Protein AF-A0A1V5CJ82-F1 (afdb_monomer_lite)

Structure (mmCIF, N/CA/C/O backbone):
data_AF-A0A1V5CJ82-F1
#
_entry.id   AF-A0A1V5CJ82-F1
#
loop_
_atom_site.group_PDB
_atom_site.id
_atom_site.type_symbol
_atom_site.label_atom_id
_atom_site.label_alt_id
_atom_site.label_comp_id
_atom_site.label_asym_id
_atom_site.label_entity_id
_atom_site.label_seq_id
_atom_site.pdbx_PDB_ins_code
_atom_site.Cartn_x
_atom_site.Cartn_y
_atom_site.Cartn_z
_atom_site.occupancy
_atom_site.B_iso_or_equiv
_atom_site.auth_seq_id
_atom_site.auth_comp_id
_atom_site.auth_asym_id
_atom_site.auth_atom_id
_atom_site.pdbx_PDB_model_num
ATOM 1 N N . MET A 1 1 ? -34.414 -21.141 -23.097 1.00 40.66 1 MET A N 1
ATOM 2 C CA . MET A 1 1 ? -33.052 -20.864 -23.596 1.00 40.66 1 MET A CA 1
ATOM 3 C C . MET A 1 1 ? -32.530 -19.755 -22.691 1.00 40.66 1 MET A C 1
ATOM 5 O O . MET A 1 1 ? -33.062 -18.661 -22.781 1.00 40.66 1 MET A O 1
ATOM 9 N N . ALA A 1 2 ? -31.960 -20.119 -21.533 1.00 49.22 2 ALA A N 1
ATOM 10 C CA . ALA A 1 2 ? -30.507 -20.299 -21.322 1.00 49.22 2 ALA A CA 1
ATOM 11 C C . ALA A 1 2 ? -29.803 -18.929 -21.483 1.00 49.22 2 ALA A C 1
ATOM 13 O O . ALA A 1 2 ? -29.942 -18.333 -22.540 1.00 49.22 2 ALA A O 1
ATOM 14 N N . GLU A 1 3 ? -29.159 -18.300 -20.498 1.00 45.81 3 GLU A N 1
ATOM 15 C CA . GLU A 1 3 ? -28.420 -18.795 -19.332 1.00 45.81 3 GLU A CA 1
ATOM 16 C C . GLU A 1 3 ? -28.349 -17.750 -18.203 1.00 45.81 3 GLU A C 1
ATOM 18 O O . GLU A 1 3 ? -28.558 -16.551 -18.386 1.00 45.81 3 GLU A O 1
ATOM 23 N N . THR A 1 4 ? -28.073 -18.281 -17.021 1.00 52.22 4 THR A N 1
ATOM 24 C CA . THR A 1 4 ? -27.942 -17.678 -15.701 1.00 52.22 4 THR A CA 1
ATOM 25 C C . THR A 1 4 ? -26.583 -16.992 -15.479 1.00 52.22 4 THR A C 1
ATOM 27 O O . THR A 1 4 ? -25.584 -17.365 -16.077 1.00 52.22 4 THR A O 1
ATOM 30 N N . GLU A 1 5 ? -26.571 -16.056 -14.519 1.00 50.97 5 GLU A N 1
ATOM 31 C CA . GLU A 1 5 ? -25.464 -15.732 -13.595 1.00 50.97 5 GLU A CA 1
ATOM 32 C C . GLU A 1 5 ? -24.108 -15.219 -14.131 1.00 50.97 5 GLU A C 1
ATOM 34 O O . GLU A 1 5 ? -23.269 -15.962 -14.624 1.00 50.97 5 GLU A O 1
ATOM 39 N N . HIS A 1 6 ? -23.782 -13.975 -13.755 1.00 48.59 6 HIS A N 1
ATOM 40 C CA . HIS A 1 6 ? -22.658 -13.755 -12.835 1.00 48.59 6 HIS A CA 1
ATOM 41 C C . HIS A 1 6 ? -22.943 -12.554 -11.932 1.00 48.59 6 HIS A C 1
ATOM 43 O O . HIS A 1 6 ? -22.625 -11.398 -12.207 1.00 48.59 6 HIS A O 1
ATOM 49 N N . LYS A 1 7 ? -23.583 -12.861 -10.806 1.00 50.91 7 LYS A N 1
ATOM 50 C CA . LYS A 1 7 ? -23.518 -12.043 -9.605 1.00 50.91 7 LYS A CA 1
ATOM 51 C C . LYS A 1 7 ? -22.075 -12.194 -9.119 1.00 50.91 7 LYS A C 1
ATOM 53 O O . LYS A 1 7 ? -21.759 -13.213 -8.512 1.00 50.91 7 LYS A O 1
ATOM 58 N N . SER A 1 8 ? -21.192 -11.243 -9.436 1.00 45.62 8 SER A N 1
ATOM 59 C CA . SER A 1 8 ? -19.866 -11.198 -8.809 1.00 45.62 8 SER A CA 1
ATOM 60 C C . SER A 1 8 ? -20.055 -10.899 -7.329 1.00 45.62 8 SER A C 1
ATOM 62 O O . SER A 1 8 ? -20.139 -9.760 -6.877 1.00 45.62 8 SER A O 1
ATOM 64 N N . SER A 1 9 ? -20.220 -12.002 -6.613 1.00 52.75 9 SER A N 1
ATOM 65 C CA . SER A 1 9 ? -20.039 -12.169 -5.193 1.00 52.75 9 SER A CA 1
ATOM 66 C C . SER A 1 9 ? -18.664 -11.638 -4.814 1.00 52.75 9 SER A C 1
ATOM 68 O O . SER A 1 9 ? -17.644 -12.136 -5.284 1.00 52.75 9 SER A O 1
ATOM 70 N N . GLY A 1 10 ? -18.663 -10.624 -3.961 1.00 43.69 10 GLY A N 1
ATOM 71 C CA . GLY A 1 10 ? -17.463 -10.054 -3.367 1.00 43.69 10 GLY A CA 1
ATOM 72 C C . GLY A 1 10 ? -17.779 -9.045 -2.267 1.00 43.69 10 GLY A C 1
ATOM 73 O O . GLY A 1 10 ? -16.976 -8.155 -2.018 1.00 43.69 10 GLY A O 1
ATOM 74 N N . ASP A 1 11 ? -18.946 -9.150 -1.623 1.00 50.56 11 ASP A N 1
ATOM 75 C CA . ASP A 1 11 ? -19.151 -8.543 -0.308 1.00 50.56 11 ASP A CA 1
ATOM 76 C C . ASP A 1 11 ? -18.509 -9.484 0.721 1.00 50.56 11 ASP A C 1
ATOM 78 O O . ASP A 1 11 ? -19.179 -10.272 1.381 1.00 50.56 11 ASP A O 1
ATOM 82 N N . ASP A 1 12 ? -17.176 -9.465 0.803 1.00 46.59 12 ASP A N 1
ATOM 83 C CA . ASP A 1 12 ? -16.513 -9.857 2.044 1.00 46.59 12 ASP A CA 1
ATOM 84 C C . ASP A 1 12 ? -16.530 -8.608 2.929 1.00 46.59 12 ASP A C 1
ATOM 86 O O . ASP A 1 12 ? -15.680 -7.718 2.848 1.00 46.59 12 ASP A O 1
ATOM 90 N N . GLY A 1 13 ? -17.611 -8.493 3.703 1.00 43.62 13 GLY A N 1
ATOM 91 C CA . GLY A 1 13 ? -17.977 -7.375 4.572 1.00 43.62 13 GLY A CA 1
ATOM 92 C C . GLY A 1 13 ? -16.999 -7.062 5.712 1.00 43.62 13 GLY A C 1
ATOM 93 O O . GLY A 1 13 ? -17.385 -6.443 6.701 1.00 43.62 13 GLY A O 1
ATOM 94 N N . ARG A 1 14 ? -15.717 -7.410 5.586 1.00 47.44 14 ARG A N 1
ATOM 95 C CA . ARG A 1 14 ? -14.629 -6.658 6.212 1.00 47.44 14 ARG A CA 1
ATOM 96 C C . ARG A 1 14 ? -14.035 -5.738 5.160 1.00 47.44 14 ARG A C 1
ATOM 98 O O . ARG A 1 14 ? -12.915 -5.936 4.700 1.00 47.44 14 ARG A O 1
ATOM 105 N N . LYS A 1 15 ? -14.779 -4.680 4.815 1.00 53.69 15 LYS A N 1
ATOM 106 C CA . LYS A 1 15 ? -14.185 -3.503 4.175 1.00 53.69 15 LYS A CA 1
ATOM 107 C C . LYS A 1 15 ? -13.031 -3.068 5.063 1.00 53.69 15 LYS A C 1
ATOM 109 O O . LYS A 1 15 ? -13.249 -2.444 6.102 1.00 53.69 15 LYS A O 1
ATOM 114 N N . PHE A 1 16 ? -11.811 -3.410 4.667 1.00 58.94 16 PHE A N 1
ATOM 115 C CA . PHE A 1 16 ? -10.638 -2.738 5.170 1.00 58.94 16 PHE A CA 1
ATOM 116 C C . PHE A 1 16 ? -10.878 -1.260 4.849 1.00 58.94 16 PHE A C 1
ATOM 118 O O . PHE A 1 16 ? -10.724 -0.838 3.710 1.00 58.94 16 PHE A O 1
ATOM 125 N N . LYS A 1 17 ? -11.311 -0.467 5.837 1.00 70.31 17 LYS A N 1
ATOM 126 C CA . LYS A 1 17 ? -11.485 0.991 5.713 1.00 70.31 17 LYS A CA 1
ATOM 127 C C . LYS A 1 17 ? -10.154 1.718 5.472 1.00 70.31 17 LYS A C 1
ATOM 129 O O . LYS A 1 17 ? -10.103 2.939 5.535 1.00 70.31 17 LYS A O 1
ATOM 134 N N . ILE A 1 18 ? -9.078 0.969 5.233 1.00 78.81 18 ILE A N 1
ATOM 135 C CA . ILE A 1 18 ? -7.760 1.501 4.968 1.00 78.81 18 ILE A CA 1
ATOM 136 C C . ILE A 1 18 ? -7.712 1.973 3.519 1.00 78.81 18 ILE A C 1
ATOM 138 O O . ILE A 1 18 ? -7.963 1.217 2.580 1.00 78.81 18 ILE A O 1
ATOM 142 N N . ARG A 1 19 ? -7.424 3.254 3.343 1.00 84.69 19 ARG A N 1
ATOM 143 C CA . ARG A 1 19 ? -7.187 3.855 2.035 1.00 84.69 19 ARG A CA 1
ATOM 144 C C . ARG A 1 19 ? -5.744 3.575 1.650 1.00 84.69 19 ARG A C 1
ATOM 146 O O . ARG A 1 19 ? -4.840 3.909 2.413 1.00 84.69 19 ARG A O 1
ATOM 153 N N . LEU A 1 20 ? -5.527 2.951 0.496 1.00 88.44 20 LEU A N 1
ATOM 154 C CA . LEU A 1 20 ? -4.184 2.789 -0.052 1.00 88.44 20 LEU A CA 1
ATOM 155 C C . LEU A 1 20 ? -3.922 3.945 -1.000 1.00 88.44 20 LEU A C 1
ATOM 157 O O . LEU A 1 20 ? -4.701 4.187 -1.920 1.00 88.44 20 LEU A O 1
ATOM 161 N N . LYS A 1 21 ? -2.832 4.662 -0.769 1.00 90.75 21 LYS A N 1
ATOM 162 C CA . LYS A 1 21 ? -2.376 5.736 -1.642 1.00 90.75 21 LYS A CA 1
ATOM 163 C C . LYS A 1 2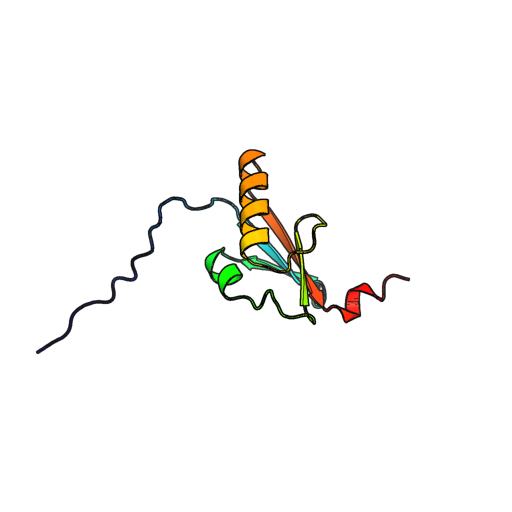1 ? -1.078 5.288 -2.292 1.00 90.75 21 LYS A C 1
ATOM 165 O O . LYS A 1 21 ? -0.076 5.155 -1.604 1.00 90.75 21 LYS A O 1
ATOM 170 N N . LEU A 1 22 ? -1.101 5.022 -3.588 1.00 90.31 22 LEU A N 1
ATOM 171 C CA . LEU A 1 22 ? 0.094 4.731 -4.363 1.00 90.31 22 LEU A CA 1
ATOM 172 C C . LEU A 1 22 ? 0.731 6.049 -4.800 1.00 90.31 22 LEU A C 1
ATOM 174 O O . LEU A 1 22 ? 0.111 6.806 -5.541 1.00 90.3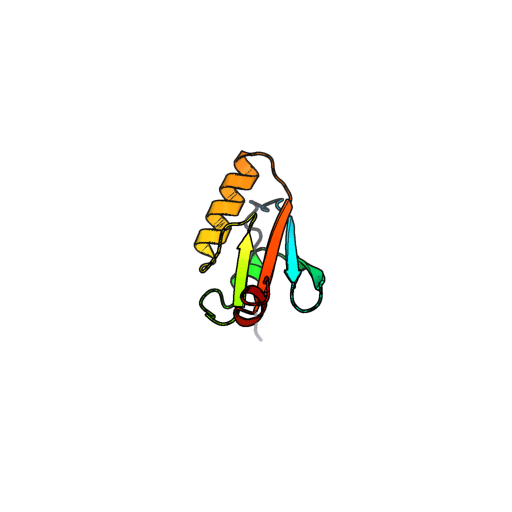1 22 LEU A O 1
ATOM 178 N N . LEU A 1 23 ? 1.943 6.319 -4.333 1.00 90.38 23 LEU A N 1
ATOM 179 C CA . LEU A 1 23 ? 2.804 7.393 -4.804 1.00 90.38 23 LEU A CA 1
ATOM 180 C C . LEU A 1 23 ? 3.808 6.802 -5.788 1.00 90.38 23 LEU A C 1
ATOM 182 O O . LEU A 1 23 ? 4.707 6.071 -5.379 1.00 90.38 23 LEU A O 1
ATOM 186 N N . ASP A 1 24 ? 3.667 7.145 -7.057 1.00 87.44 24 ASP A N 1
ATOM 187 C CA . ASP A 1 24 ? 4.672 6.870 -8.065 1.00 87.44 24 ASP A CA 1
ATOM 188 C C . ASP A 1 24 ? 5.793 7.909 -7.941 1.00 87.44 24 ASP A C 1
ATOM 190 O O . ASP A 1 24 ? 5.573 9.114 -8.058 1.00 87.44 24 ASP A O 1
ATOM 194 N N . ARG A 1 25 ? 7.006 7.458 -7.625 1.00 82.44 25 ARG A N 1
ATOM 195 C CA . ARG A 1 25 ? 8.162 8.336 -7.416 1.00 82.44 25 ARG A CA 1
ATOM 196 C C . ARG A 1 25 ? 8.868 8.709 -8.716 1.00 82.44 25 ARG A C 1
ATOM 198 O O . ARG A 1 25 ? 9.690 9.619 -8.694 1.00 82.44 25 ARG A O 1
ATOM 205 N N . GLU A 1 26 ? 8.580 8.012 -9.811 1.00 80.06 26 GLU A N 1
ATOM 206 C CA . GLU A 1 26 ? 9.113 8.339 -11.132 1.00 80.06 26 GLU A CA 1
ATOM 207 C C . GLU A 1 26 ? 8.394 9.561 -11.720 1.00 80.06 26 GLU A C 1
ATOM 209 O O . GLU A 1 26 ? 9.038 10.545 -12.074 1.00 80.06 26 GLU A O 1
ATOM 214 N N . SER A 1 27 ? 7.063 9.527 -11.740 1.00 77.25 27 SER A N 1
ATOM 215 C CA . SER A 1 27 ? 6.165 10.593 -12.190 1.00 77.25 27 SER A CA 1
ATOM 216 C C . SER A 1 27 ? 5.917 11.650 -11.101 1.00 77.25 27 SER A C 1
ATOM 218 O O . SER A 1 27 ? 5.644 12.814 -11.393 1.00 77.25 27 SER A O 1
ATOM 220 N N . GLY A 1 28 ? 6.024 11.278 -9.819 1.00 83.50 28 GLY A N 1
ATOM 221 C CA . GLY A 1 28 ? 5.635 12.127 -8.684 1.00 83.50 28 GLY A CA 1
ATOM 222 C C . GLY A 1 28 ? 4.119 12.178 -8.454 1.00 83.50 28 GLY A C 1
ATOM 223 O O . GLY A 1 28 ? 3.631 12.991 -7.666 1.00 83.50 28 GLY A O 1
ATOM 224 N N . GLU A 1 29 ? 3.365 11.323 -9.141 1.00 86.44 29 GLU A N 1
ATOM 225 C CA . GLU A 1 29 ? 1.913 11.262 -9.061 1.00 86.44 29 GLU A CA 1
ATOM 226 C C . GLU A 1 29 ? 1.460 10.378 -7.907 1.00 86.44 29 GLU A C 1
ATOM 228 O O . GLU A 1 29 ? 2.015 9.312 -7.652 1.00 86.44 29 GLU A O 1
ATOM 233 N N . SER A 1 30 ? 0.394 10.792 -7.222 1.00 91.06 30 SER A N 1
ATOM 234 C CA . SER A 1 30 ? -0.234 9.956 -6.205 1.00 91.06 30 SER A CA 1
ATOM 235 C C . SER A 1 30 ? -1.680 9.647 -6.551 1.00 91.06 30 SER A C 1
ATOM 237 O O . SER A 1 30 ? -2.458 10.562 -6.821 1.00 91.06 30 SER A O 1
ATOM 239 N N . ARG A 1 31 ? -2.046 8.369 -6.492 1.00 89.75 31 ARG A N 1
ATOM 240 C CA . ARG A 1 31 ? -3.395 7.866 -6.762 1.00 89.75 31 ARG A CA 1
ATOM 241 C C . ARG A 1 31 ? -3.888 6.997 -5.615 1.00 89.75 31 ARG A C 1
ATOM 243 O O . ARG A 1 31 ? -3.102 6.355 -4.925 1.00 89.75 31 ARG A O 1
ATOM 250 N N . TYR A 1 32 ? -5.198 6.975 -5.406 1.00 88.94 32 TYR A N 1
ATOM 251 C CA . TYR A 1 32 ? -5.807 6.050 -4.458 1.00 88.94 32 T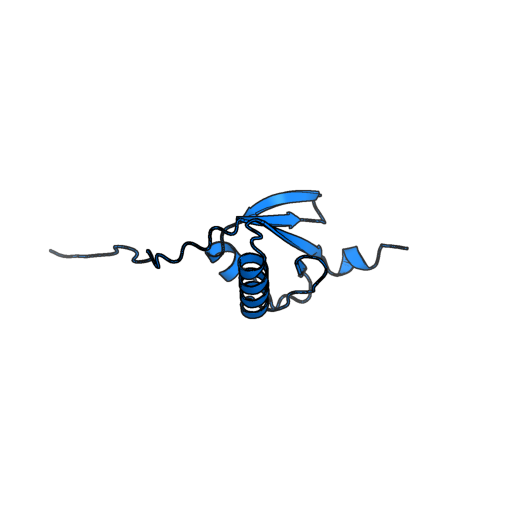YR A CA 1
ATOM 252 C C . TYR A 1 32 ? -6.103 4.728 -5.157 1.00 88.94 32 TYR A C 1
ATOM 254 O O . TYR A 1 32 ? -6.750 4.714 -6.201 1.00 88.94 32 TYR A O 1
ATOM 262 N N . CYS A 1 33 ? -5.644 3.638 -4.556 1.00 85.19 33 CYS A N 1
ATOM 263 C CA . CYS A 1 33 ? -5.794 2.284 -5.068 1.00 85.19 33 CYS A CA 1
ATOM 264 C C . CYS A 1 33 ? -6.601 1.449 -4.072 1.00 85.19 33 CYS A C 1
ATOM 266 O O . CYS A 1 33 ? -6.636 1.722 -2.868 1.00 85.19 33 CYS A O 1
ATOM 268 N N . THR A 1 34 ? -7.266 0.412 -4.568 1.00 84.06 34 THR A N 1
ATOM 269 C CA . THR A 1 34 ? -7.957 -0.556 -3.709 1.00 84.06 34 THR A CA 1
ATOM 270 C C . THR A 1 34 ? -7.052 -1.748 -3.412 1.00 84.06 34 THR A C 1
ATOM 272 O O . THR A 1 34 ? -6.055 -1.981 -4.093 1.00 84.06 34 THR A O 1
ATOM 275 N N . LEU A 1 35 ? -7.403 -2.528 -2.389 1.00 83.56 35 LEU A N 1
ATOM 276 C CA . LEU A 1 35 ? -6.716 -3.788 -2.090 1.00 83.56 35 LEU A CA 1
ATOM 277 C C . LEU A 1 35 ? -6.810 -4.803 -3.232 1.00 83.56 35 LEU A C 1
ATOM 279 O O . LEU A 1 35 ? -5.879 -5.580 -3.426 1.00 83.56 35 LEU A O 1
ATOM 283 N N . ASP A 1 36 ? -7.924 -4.793 -3.964 1.00 81.81 36 ASP A N 1
ATOM 284 C CA . ASP A 1 36 ? -8.131 -5.662 -5.121 1.00 81.81 36 ASP A CA 1
ATOM 285 C C . ASP A 1 36 ? -7.177 -5.290 -6.261 1.00 81.81 36 ASP A C 1
ATOM 287 O O . ASP A 1 36 ? -6.483 -6.150 -6.795 1.00 81.81 36 ASP A O 1
ATOM 291 N N . GLU A 1 37 ? -7.022 -3.991 -6.531 1.00 84.25 37 GLU A N 1
ATOM 292 C CA . GLU A 1 37 ? -6.028 -3.504 -7.488 1.00 84.25 37 GLU A CA 1
ATOM 293 C C . GLU A 1 37 ? -4.601 -3.837 -7.032 1.00 84.25 37 GLU A C 1
ATOM 295 O O . GLU A 1 37 ? -3.817 -4.380 -7.798 1.00 84.25 37 GLU A O 1
ATOM 300 N N . ALA A 1 38 ? -4.275 -3.621 -5.756 1.00 85.19 38 ALA A N 1
ATOM 301 C CA . ALA A 1 38 ? -2.966 -3.976 -5.212 1.00 85.19 38 ALA A CA 1
ATOM 302 C C . ALA A 1 38 ? -2.663 -5.484 -5.318 1.00 85.19 38 ALA A C 1
ATOM 304 O O . ALA A 1 38 ? -1.502 -5.877 -5.399 1.00 85.19 38 ALA A O 1
ATOM 305 N N . LYS A 1 39 ? -3.682 -6.352 -5.330 1.00 84.69 39 LYS A N 1
ATOM 306 C CA . LYS A 1 39 ? -3.517 -7.802 -5.501 1.00 84.69 39 LYS A CA 1
ATOM 307 C C . LYS A 1 39 ? -3.099 -8.182 -6.923 1.00 84.69 39 LYS A C 1
ATOM 309 O O . LYS A 1 39 ? -2.419 -9.191 -7.083 1.00 84.69 39 LYS A O 1
ATOM 314 N N . THR A 1 40 ? -3.498 -7.407 -7.933 1.00 86.06 40 THR A N 1
ATOM 315 C CA . THR A 1 40 ? -3.155 -7.673 -9.342 1.00 86.06 40 THR A CA 1
ATOM 316 C C . THR A 1 40 ? -1.767 -7.168 -9.724 1.00 86.06 40 THR A C 1
ATOM 318 O O . THR A 1 40 ? -1.299 -7.432 -10.830 1.00 86.06 40 THR A O 1
ATOM 321 N N . TRP A 1 41 ? -1.091 -6.458 -8.822 1.00 86.44 41 TRP A N 1
ATOM 322 C CA . TRP A 1 41 ? 0.247 -5.951 -9.072 1.00 86.44 41 TRP A CA 1
ATOM 323 C C . TRP A 1 41 ? 1.292 -7.059 -9.085 1.00 86.44 41 TRP A C 1
ATOM 325 O O . TRP A 1 41 ? 1.252 -7.999 -8.290 1.00 86.44 41 TRP A O 1
ATOM 335 N N . ASP A 1 42 ? 2.293 -6.879 -9.939 1.00 83.88 42 ASP A N 1
ATOM 336 C CA . ASP A 1 42 ? 3.446 -7.766 -9.996 1.00 83.88 42 ASP A CA 1
ATOM 337 C C . ASP A 1 42 ? 4.421 -7.420 -8.861 1.00 83.88 42 ASP A C 1
ATOM 339 O O . ASP A 1 42 ? 5.236 -6.503 -8.968 1.00 83.88 42 ASP A O 1
ATOM 343 N N . TRP A 1 43 ? 4.237 -8.050 -7.697 1.00 84.00 43 TRP A N 1
ATOM 344 C CA . TRP A 1 43 ? 5.052 -7.818 -6.492 1.00 84.00 43 TRP A CA 1
ATOM 345 C C . TRP A 1 43 ? 6.445 -8.435 -6.569 1.00 84.00 43 TRP A C 1
ATOM 347 O O . TRP A 1 43 ? 7.325 -8.044 -5.803 1.00 84.00 43 TRP A O 1
ATOM 357 N N . GLU A 1 44 ? 6.619 -9.405 -7.461 1.00 81.00 44 GLU A N 1
ATOM 358 C CA . GLU A 1 44 ? 7.873 -10.119 -7.666 1.00 81.00 44 GLU A CA 1
ATOM 359 C C . GLU A 1 44 ? 8.780 -9.398 -8.665 1.00 81.00 44 GLU A C 1
ATOM 361 O O . GLU A 1 44 ? 9.968 -9.714 -8.730 1.00 81.00 44 GLU A O 1
ATOM 366 N N . ASN A 1 45 ? 8.253 -8.399 -9.385 1.00 82.44 45 ASN A N 1
ATOM 367 C CA . ASN A 1 45 ? 9.012 -7.597 -10.326 1.00 82.44 45 ASN A CA 1
ATOM 368 C C . ASN A 1 45 ? 10.242 -6.958 -9.644 1.00 82.44 45 ASN A C 1
ATOM 370 O O . ASN A 1 45 ? 10.101 -6.041 -8.828 1.00 82.44 45 ASN A O 1
ATOM 374 N N . PRO A 1 46 ? 11.471 -7.386 -9.995 1.00 77.88 46 PRO A N 1
ATOM 375 C CA . PRO A 1 46 ? 12.688 -6.867 -9.384 1.00 77.88 46 PRO A CA 1
ATOM 376 C C . PRO A 1 46 ? 13.030 -5.443 -9.841 1.00 77.88 46 PRO A C 1
ATOM 378 O O . PRO A 1 46 ? 13.928 -4.829 -9.257 1.00 77.88 46 PRO A O 1
ATOM 381 N N . GLU A 1 47 ? 12.361 -4.936 -10.878 1.00 82.12 47 GLU A N 1
ATOM 382 C CA . GLU A 1 47 ? 12.548 -3.598 -11.440 1.00 82.12 47 GLU A CA 1
ATOM 383 C C . GLU A 1 47 ? 11.730 -2.538 -10.702 1.00 82.12 47 GLU A C 1
ATOM 385 O O . GLU A 1 47 ? 12.103 -1.368 -10.731 1.00 82.12 47 GLU A O 1
ATOM 390 N N . ILE A 1 48 ? 10.665 -2.932 -9.995 1.00 82.25 48 ILE A N 1
ATOM 391 C CA . ILE A 1 48 ? 9.755 -2.0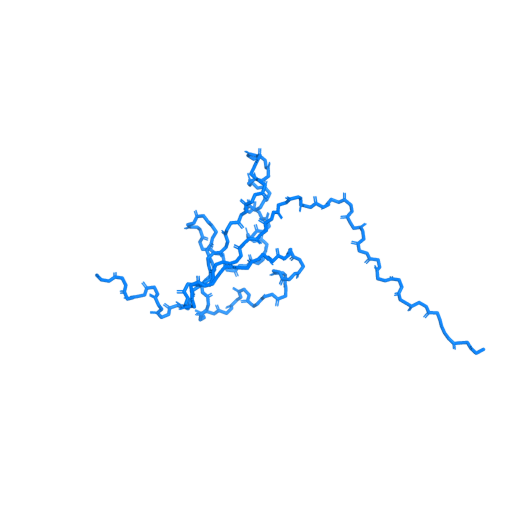18 -9.303 1.00 82.25 48 ILE A CA 1
ATOM 392 C C . ILE A 1 48 ? 9.861 -2.247 -7.796 1.00 82.25 48 ILE A C 1
ATOM 394 O O . ILE A 1 48 ? 9.545 -3.309 -7.268 1.00 82.25 48 ILE A O 1
ATOM 398 N N . TRP A 1 49 ? 10.302 -1.229 -7.068 1.00 85.06 49 TRP A N 1
ATOM 399 C CA . TRP A 1 49 ? 10.321 -1.232 -5.613 1.00 85.06 49 TRP A CA 1
ATOM 400 C C . TRP A 1 49 ? 9.059 -0.599 -5.066 1.00 85.06 49 TRP A C 1
ATOM 402 O O . TRP A 1 49 ? 8.778 0.571 -5.308 1.00 85.06 49 TRP A O 1
ATOM 412 N N . ARG A 1 50 ? 8.340 -1.363 -4.246 1.00 86.94 50 ARG A N 1
ATOM 413 C CA . ARG A 1 50 ? 7.208 -0.861 -3.473 1.00 86.94 50 ARG A CA 1
ATOM 414 C C . ARG A 1 50 ? 7.588 -0.790 -2.010 1.00 86.94 50 ARG A C 1
ATOM 416 O O . ARG A 1 50 ? 8.064 -1.766 -1.433 1.00 86.94 50 ARG A O 1
ATOM 423 N N . MET A 1 51 ? 7.383 0.366 -1.401 1.00 87.50 51 MET A N 1
ATOM 424 C CA . MET A 1 51 ? 7.684 0.607 0.002 1.00 87.50 51 MET A CA 1
ATOM 425 C C . MET A 1 51 ? 6.456 1.107 0.735 1.00 87.50 51 MET A C 1
ATOM 427 O O . MET A 1 51 ? 5.725 1.944 0.226 1.00 87.50 51 MET A O 1
ATOM 431 N N . VAL A 1 52 ? 6.257 0.653 1.965 1.00 87.62 52 VAL A N 1
ATOM 432 C CA . VAL A 1 52 ? 5.157 1.105 2.815 1.00 87.62 52 VAL A CA 1
ATOM 433 C C . VAL A 1 52 ? 5.724 1.616 4.123 1.00 87.62 52 VAL A C 1
ATOM 435 O O . VAL A 1 52 ? 6.275 0.846 4.907 1.00 87.62 52 VAL A O 1
ATOM 438 N N . GLY A 1 53 ? 5.623 2.926 4.360 1.00 80.31 53 GLY A N 1
ATOM 439 C CA . GLY A 1 53 ? 6.161 3.557 5.571 1.00 80.31 53 GLY A CA 1
ATOM 440 C C . GLY A 1 53 ? 7.638 3.231 5.834 1.00 80.31 53 GLY A C 1
ATOM 441 O O . GLY A 1 53 ? 8.003 2.983 6.981 1.00 80.31 53 GLY A O 1
ATOM 442 N N . GLY A 1 54 ? 8.453 3.155 4.776 1.00 80.62 54 GLY A N 1
ATOM 443 C CA . GLY A 1 54 ? 9.882 2.818 4.842 1.00 80.62 54 GLY A CA 1
ATOM 444 C C . GLY A 1 54 ? 10.216 1.321 4.785 1.00 80.62 54 GLY A C 1
ATOM 445 O O . GLY A 1 54 ? 11.390 0.969 4.788 1.00 80.62 54 GLY A O 1
ATOM 446 N N . TRP A 1 55 ? 9.220 0.434 4.702 1.00 83.19 55 TRP A N 1
ATOM 447 C CA . TRP A 1 55 ? 9.432 -1.012 4.595 1.00 83.19 55 TRP A CA 1
ATOM 448 C C . TRP A 1 55 ? 9.286 -1.482 3.154 1.00 83.19 55 TRP A C 1
ATOM 450 O O . TRP A 1 55 ? 8.232 -1.279 2.559 1.00 83.19 55 TRP A O 1
ATOM 460 N N . GLN A 1 56 ? 10.299 -2.154 2.606 1.00 84.31 56 GLN A N 1
ATOM 461 C CA . GLN A 1 56 ? 10.206 -2.771 1.282 1.00 84.31 56 GLN A CA 1
ATOM 462 C C . GLN A 1 56 ? 9.216 -3.944 1.290 1.00 84.31 56 GLN A C 1
ATOM 464 O O . GLN A 1 56 ? 9.306 -4.856 2.119 1.00 84.31 56 GLN A O 1
ATOM 469 N N . ILE A 1 57 ? 8.293 -3.926 0.330 1.00 87.56 57 ILE A N 1
ATOM 470 C CA . ILE A 1 57 ? 7.250 -4.926 0.135 1.00 87.56 57 ILE A CA 1
ATOM 471 C C . ILE A 1 57 ? 7.478 -5.629 -1.193 1.00 87.56 57 ILE A C 1
ATOM 473 O O . ILE A 1 57 ? 7.321 -5.047 -2.259 1.00 87.56 57 ILE A O 1
ATOM 477 N N . THR A 1 58 ? 7.818 -6.907 -1.099 1.00 83.75 58 THR A N 1
ATOM 478 C CA . THR A 1 58 ? 8.083 -7.797 -2.239 1.00 83.75 58 THR A CA 1
ATOM 479 C C . THR A 1 58 ? 6.964 -8.815 -2.452 1.00 83.75 58 THR A C 1
ATOM 481 O O . THR A 1 58 ? 7.092 -9.736 -3.248 1.00 83.75 58 THR A O 1
ATOM 484 N N . SER A 1 59 ? 5.888 -8.745 -1.663 1.00 86.69 59 SER A N 1
ATOM 485 C CA . SER A 1 59 ? 4.779 -9.698 -1.741 1.00 86.69 59 SER A CA 1
ATOM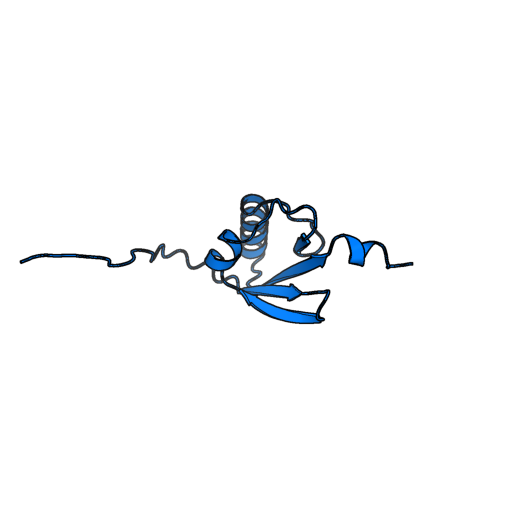 486 C C . SER A 1 59 ? 3.498 -9.076 -1.204 1.00 86.69 59 SER A C 1
ATOM 488 O O . SER A 1 59 ? 3.509 -8.430 -0.152 1.00 86.69 59 SER A O 1
ATOM 490 N N . PHE A 1 60 ? 2.374 -9.368 -1.857 1.00 86.94 60 PHE A N 1
ATOM 491 C CA . PHE A 1 60 ? 1.050 -8.921 -1.421 1.00 86.94 60 PHE A CA 1
ATOM 492 C C . PHE A 1 60 ? 0.726 -9.336 0.024 1.00 86.94 60 PHE A C 1
ATOM 494 O O . PHE A 1 60 ? 0.182 -8.558 0.803 1.00 86.94 60 PHE A O 1
ATOM 501 N N . GLN A 1 61 ? 1.131 -10.536 0.446 1.00 87.50 61 GLN A N 1
ATOM 502 C CA . GLN A 1 61 ? 0.890 -11.005 1.814 1.00 87.50 61 GLN A CA 1
ATOM 503 C C . GLN A 1 61 ? 1.619 -10.155 2.869 1.00 87.50 61 GLN A C 1
ATOM 505 O O . GLN A 1 61 ? 1.108 -9.937 3.968 1.00 87.50 61 GLN A O 1
ATOM 510 N N . ARG A 1 62 ? 2.792 -9.613 2.517 1.00 87.19 62 ARG A N 1
ATOM 511 C CA . ARG A 1 62 ? 3.544 -8.695 3.378 1.00 87.19 62 ARG A CA 1
ATOM 512 C C . ARG A 1 62 ? 2.872 -7.325 3.450 1.00 87.19 62 ARG A C 1
ATOM 514 O O . ARG A 1 62 ? 2.839 -6.747 4.534 1.00 87.19 62 ARG A O 1
ATOM 521 N N . LEU A 1 63 ? 2.280 -6.855 2.346 1.00 87.50 63 LEU A N 1
ATOM 522 C CA . LEU A 1 63 ? 1.416 -5.672 2.351 1.00 87.50 63 LEU A CA 1
ATOM 523 C C . LEU A 1 63 ? 0.260 -5.868 3.338 1.00 87.50 63 LEU A C 1
ATOM 525 O O . LEU A 1 63 ? 0.111 -5.065 4.252 1.00 87.50 63 LEU A O 1
ATOM 529 N N . LEU A 1 64 ? -0.506 -6.957 3.204 1.00 87.94 64 LEU A N 1
ATOM 530 C CA . LEU A 1 64 ? -1.653 -7.246 4.073 1.00 87.94 64 LEU A CA 1
ATOM 531 C C . LEU A 1 64 ? -1.281 -7.246 5.559 1.00 87.94 64 LEU A C 1
ATOM 533 O O . LEU A 1 64 ? -2.005 -6.668 6.365 1.00 87.94 64 LEU A O 1
ATOM 537 N N . ASN A 1 65 ? -0.140 -7.841 5.916 1.00 89.06 65 ASN A N 1
ATOM 538 C CA . ASN A 1 65 ? 0.340 -7.851 7.296 1.00 89.06 65 ASN A CA 1
ATOM 539 C C . ASN A 1 65 ? 0.583 -6.423 7.820 1.00 89.06 65 ASN A C 1
ATOM 541 O O . ASN A 1 65 ? 0.128 -6.065 8.903 1.00 89.06 65 ASN A O 1
ATOM 545 N N . ILE A 1 66 ? 1.218 -5.557 7.022 1.00 87.25 66 ILE A N 1
ATOM 546 C CA . ILE A 1 66 ? 1.407 -4.151 7.403 1.00 87.25 66 ILE A CA 1
ATOM 547 C C . ILE A 1 66 ? 0.073 -3.423 7.520 1.00 87.25 66 ILE A C 1
ATOM 549 O O . ILE A 1 66 ? -0.117 -2.669 8.469 1.00 87.25 66 ILE A O 1
ATOM 553 N N . LEU A 1 67 ? -0.854 -3.639 6.590 1.00 86.31 67 LEU A N 1
ATOM 554 C CA . LEU A 1 67 ? -2.168 -3.005 6.649 1.00 86.31 67 LEU A CA 1
ATOM 555 C C . LEU A 1 67 ? -2.929 -3.415 7.908 1.00 86.31 67 LEU A C 1
ATOM 557 O O . LEU A 1 67 ? -3.505 -2.553 8.564 1.00 86.31 67 LEU A O 1
ATOM 561 N N . TYR A 1 68 ? -2.858 -4.689 8.296 1.00 86.25 68 TYR A N 1
ATOM 562 C CA . TYR A 1 68 ? -3.423 -5.174 9.551 1.00 86.25 68 TYR A CA 1
ATOM 563 C C . TYR A 1 68 ? -2.791 -4.470 10.762 1.00 86.25 68 TYR A C 1
ATOM 565 O O . TYR A 1 68 ? -3.505 -3.868 11.560 1.00 86.25 68 TYR A O 1
ATOM 573 N N . LEU A 1 69 ? -1.456 -4.412 10.833 1.00 87.31 69 LEU A N 1
ATOM 574 C CA . LEU A 1 69 ? -0.736 -3.704 11.902 1.00 87.31 69 LEU A CA 1
ATOM 575 C C . LEU A 1 69 ? -1.076 -2.206 11.964 1.00 87.31 69 LEU A C 1
ATOM 577 O O . LEU A 1 69 ? -1.101 -1.602 13.037 1.00 87.31 69 LEU A O 1
ATOM 581 N N . LYS A 1 70 ? -1.300 -1.572 10.809 1.00 85.56 70 LYS A N 1
ATOM 582 C CA . LYS A 1 70 ? -1.700 -0.164 10.709 1.00 85.56 70 LYS A CA 1
ATOM 583 C C . LYS A 1 70 ? -3.130 0.024 11.210 1.00 85.56 70 LYS A C 1
ATOM 585 O O . LYS A 1 70 ? -3.356 0.927 12.011 1.00 85.56 70 LYS A O 1
ATOM 590 N N . MET A 1 71 ? -4.051 -0.863 10.842 1.00 85.25 71 MET A N 1
ATOM 591 C CA . MET A 1 71 ? -5.415 -0.861 11.372 1.00 85.25 71 MET A CA 1
ATOM 592 C C . MET A 1 71 ? -5.460 -1.056 12.888 1.00 85.25 71 MET A C 1
ATOM 594 O O . MET A 1 71 ? -6.181 -0.327 13.561 1.00 85.25 71 MET A O 1
ATOM 598 N N . GLU A 1 72 ? -4.663 -1.974 13.441 1.00 86.44 72 GLU A N 1
ATOM 599 C CA . GLU A 1 72 ? -4.558 -2.169 14.897 1.00 86.44 72 GLU A CA 1
ATOM 600 C C . GLU A 1 72 ? -4.066 -0.907 15.619 1.00 86.44 72 GLU A C 1
ATOM 602 O O . GLU A 1 72 ? -4.447 -0.639 16.756 1.00 86.44 72 GLU A O 1
ATOM 607 N N . LYS A 1 73 ? -3.254 -0.089 14.941 1.00 86.12 73 LYS A N 1
ATOM 608 C CA . LYS A 1 73 ? -2.802 1.221 15.427 1.00 86.12 73 LYS A CA 1
ATOM 609 C C . LYS A 1 73 ? -3.805 2.356 15.171 1.00 86.12 73 LYS A C 1
ATOM 611 O O . LYS A 1 73 ? -3.484 3.502 15.473 1.00 86.12 73 LYS A O 1
ATOM 616 N N . GLY A 1 74 ? -4.979 2.070 14.605 1.00 85.12 74 GLY A N 1
ATOM 617 C CA . GLY A 1 74 ? -5.984 3.074 14.242 1.00 85.12 74 GLY A CA 1
ATOM 618 C C . GLY A 1 74 ? -5.618 3.913 13.014 1.00 85.12 74 GLY A C 1
ATOM 619 O O . GLY A 1 74 ? -6.140 5.009 12.843 1.00 85.12 74 GLY A O 1
ATOM 620 N N . ILE A 1 75 ? -4.701 3.435 12.169 1.00 86.00 75 ILE A N 1
ATOM 621 C CA . ILE A 1 75 ? -4.286 4.125 10.945 1.00 86.00 75 ILE A CA 1
ATOM 622 C C . ILE A 1 75 ? -5.191 3.681 9.792 1.00 86.00 75 ILE A C 1
ATOM 624 O O . ILE A 1 75 ? -5.196 2.517 9.394 1.00 86.00 75 ILE A O 1
ATOM 628 N N . GLU A 1 76 ? -5.935 4.638 9.243 1.00 84.69 76 GLU A N 1
ATOM 629 C CA . GLU A 1 76 ? -6.922 4.426 8.174 1.00 84.69 76 GLU A CA 1
ATOM 630 C C . GLU A 1 76 ? -6.387 4.764 6.774 1.00 84.69 76 GLU A C 1
ATOM 632 O O . GLU A 1 76 ? -7.101 4.627 5.784 1.00 84.69 76 GLU A O 1
ATOM 637 N N . GLU A 1 77 ? -5.142 5.219 6.661 1.00 88.56 77 GLU A N 1
ATOM 638 C CA . GLU A 1 77 ? -4.512 5.540 5.381 1.00 88.56 77 GLU A CA 1
ATOM 639 C C . GLU A 1 77 ? -3.075 5.030 5.351 1.00 88.56 77 GLU A C 1
ATOM 641 O O . GLU A 1 77 ? -2.299 5.235 6.287 1.00 88.56 77 GLU A O 1
ATOM 646 N N . VAL A 1 78 ? -2.727 4.337 4.271 1.00 88.25 78 VAL A N 1
ATOM 647 C CA . VAL A 1 78 ? -1.399 3.777 4.064 1.00 88.25 78 VAL A CA 1
ATOM 648 C C . VAL A 1 78 ? -0.881 4.194 2.703 1.00 88.25 78 VAL A C 1
ATOM 650 O O . VAL A 1 78 ? -1.457 3.869 1.667 1.00 88.25 78 VAL A O 1
ATOM 653 N N . GLU A 1 79 ? 0.244 4.897 2.728 1.00 90.56 79 GLU A N 1
ATOM 654 C CA . GLU A 1 79 ? 0.976 5.281 1.534 1.00 90.56 79 GLU A CA 1
ATOM 655 C C . GLU A 1 79 ? 1.927 4.155 1.109 1.00 90.56 79 GLU A C 1
ATOM 657 O O . GLU A 1 79 ? 2.737 3.661 1.903 1.00 90.56 79 GLU A O 1
ATOM 662 N N . ILE A 1 80 ? 1.798 3.750 -0.150 1.00 90.56 80 ILE A N 1
ATOM 663 C CA . ILE A 1 80 ? 2.684 2.839 -0.858 1.00 90.56 80 ILE A CA 1
ATOM 664 C C . ILE A 1 80 ? 3.493 3.691 -1.827 1.00 90.56 80 ILE A C 1
ATOM 666 O O . ILE A 1 80 ? 2.934 4.294 -2.731 1.00 90.56 80 ILE A O 1
ATOM 670 N N . VAL A 1 81 ? 4.803 3.743 -1.652 1.00 88.81 81 VAL A N 1
ATOM 671 C CA . VAL A 1 81 ? 5.711 4.416 -2.577 1.00 88.81 81 VAL A CA 1
ATOM 672 C C . VAL A 1 81 ? 6.198 3.391 -3.586 1.00 88.81 81 VAL A C 1
ATOM 674 O O . VAL A 1 81 ? 6.864 2.431 -3.204 1.00 88.81 81 VAL A O 1
ATOM 677 N N . GLU A 1 82 ? 5.866 3.590 -4.851 1.00 87.56 82 GLU A N 1
ATOM 678 C CA . GLU A 1 82 ? 6.382 2.833 -5.982 1.00 87.56 82 GLU A CA 1
ATOM 679 C C . GLU A 1 82 ? 7.520 3.618 -6.629 1.00 87.56 82 GLU A C 1
ATOM 681 O O . GLU A 1 82 ? 7.414 4.818 -6.861 1.00 87.56 82 GLU A O 1
ATOM 686 N N . ALA A 1 83 ? 8.651 2.963 -6.854 1.00 84.50 83 ALA A N 1
ATOM 687 C CA . ALA A 1 83 ? 9.789 3.561 -7.527 1.00 84.50 83 ALA A CA 1
ATOM 688 C C . ALA A 1 83 ? 10.512 2.498 -8.355 1.00 84.50 83 ALA A C 1
ATOM 690 O O . ALA A 1 83 ? 10.681 1.374 -7.876 1.00 84.50 83 ALA A O 1
ATOM 691 N N . PRO A 1 84 ? 11.024 2.836 -9.542 1.00 80.38 84 PRO A N 1
ATOM 692 C CA . PRO A 1 84 ? 11.927 1.952 -10.250 1.00 80.38 84 PRO A CA 1
ATOM 693 C C . PRO A 1 84 ? 13.198 1.717 -9.429 1.00 80.38 84 PRO A C 1
ATOM 695 O O . PRO A 1 84 ? 13.735 2.622 -8.780 1.00 80.38 84 PRO A O 1
ATOM 698 N N . ARG A 1 85 ? 13.736 0.499 -9.494 1.00 71.50 85 ARG A N 1
ATOM 699 C CA . ARG A 1 85 ? 14.967 0.110 -8.796 1.00 71.50 85 ARG A CA 1
ATOM 700 C C . ARG A 1 85 ? 16.163 0.976 -9.199 1.00 71.50 85 ARG A C 1
ATOM 702 O O . ARG A 1 85 ? 17.043 1.211 -8.373 1.00 71.50 85 ARG A O 1
ATOM 709 N N . PHE A 1 86 ? 16.198 1.467 -10.439 1.00 66.69 86 PHE A N 1
ATOM 710 C CA . PHE A 1 86 ? 17.277 2.337 -10.911 1.00 66.69 86 PHE A CA 1
ATOM 711 C C . PHE A 1 86 ? 17.233 3.734 -10.266 1.00 66.69 86 PHE A C 1
ATOM 713 O O . PHE A 1 86 ? 18.277 4.350 -10.066 1.00 66.69 86 PHE A O 1
ATOM 720 N N . THR A 1 87 ? 16.052 4.216 -9.873 1.00 59.88 87 THR A N 1
ATOM 721 C CA . THR A 1 87 ? 15.844 5.583 -9.371 1.00 59.88 87 THR A CA 1
ATOM 722 C C . THR A 1 87 ? 16.305 5.753 -7.922 1.00 59.88 87 THR A C 1
ATOM 724 O O . THR A 1 87 ? 16.707 6.845 -7.528 1.00 59.88 87 THR A O 1
ATOM 727 N N . MET A 1 88 ? 16.333 4.681 -7.119 1.00 54.75 88 MET A N 1
ATOM 728 C CA . MET A 1 88 ? 16.849 4.743 -5.740 1.00 54.75 88 MET A CA 1
ATOM 729 C C . MET A 1 88 ? 18.378 4.795 -5.634 1.00 54.75 88 MET A C 1
ATOM 731 O O . MET A 1 88 ? 18.892 5.141 -4.574 1.00 54.75 88 MET A O 1
ATOM 735 N N . LEU A 1 89 ? 19.113 4.497 -6.711 1.00 54.19 89 LEU A N 1
ATOM 736 C CA . LEU A 1 89 ? 20.578 4.611 -6.741 1.00 54.19 89 LEU A CA 1
ATOM 737 C C . LEU A 1 89 ? 21.068 6.036 -7.033 1.00 54.19 89 LEU A C 1
ATOM 739 O O . LEU A 1 89 ? 22.262 6.296 -6.924 1.00 54.19 89 LEU A O 1
ATOM 743 N N . SER A 1 90 ? 20.169 6.960 -7.380 1.00 47.62 90 SER A N 1
ATOM 744 C CA . SER A 1 90 ? 20.538 8.330 -7.752 1.00 47.62 90 SER A CA 1
ATOM 745 C C . SER A 1 90 ? 20.457 9.339 -6.596 1.00 47.62 90 SER A C 1
ATOM 747 O O . SER A 1 90 ? 20.540 10.542 -6.834 1.00 47.62 90 SER A O 1
ATOM 749 N N . GLY A 1 91 ? 20.298 8.871 -5.354 1.00 48.62 91 GLY A N 1
ATOM 750 C CA . GLY A 1 91 ? 20.433 9.690 -4.146 1.00 48.62 91 GLY A CA 1
ATOM 751 C C . GLY A 1 91 ? 21.883 9.728 -3.667 1.00 48.62 91 GLY A C 1
ATOM 752 O O . GLY A 1 91 ? 22.219 9.028 -2.713 1.00 48.62 91 GLY A O 1
ATOM 753 N N . GLY A 1 92 ? 22.723 10.491 -4.371 1.00 37.72 92 GLY A N 1
ATOM 754 C CA . GLY A 1 92 ? 24.065 10.897 -3.937 1.00 37.72 92 GLY A CA 1
ATOM 755 C C . GLY A 1 92 ? 24.055 12.290 -3.326 1.00 37.72 92 GLY A C 1
ATOM 756 O O . GLY A 1 92 ? 23.230 13.114 -3.781 1.00 37.72 92 GLY A O 1
#

Radius of gyration: 16.29 Å; chains: 1; bounding box: 57×33×39 Å

Foldseek 3Di:
DDDDDDPPDDPPVPPLLAWEWEQEPVVRDIDTDDLVRVQPDQLCPPQKWKDKPRHTGSDSVVVVVVSVVCVVVVHRYIYIYIYTPVVVVPPD

Sequence (92 aa):
MAETEHKSSGDDGRKFKIRLKLLD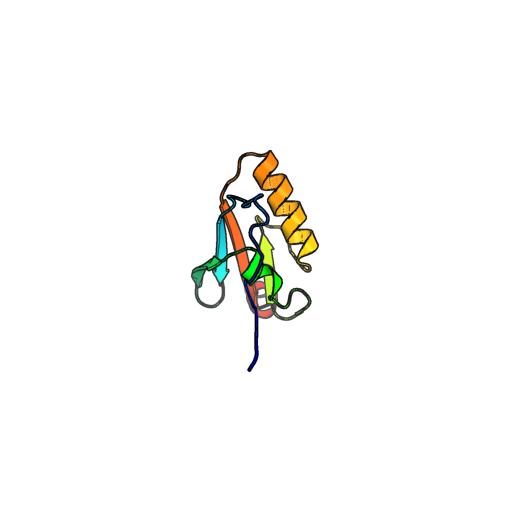RESGESRYCTLDEAKTWDWENPEIWRMVGGWQITSFQRLLNILYLKMEKGIEEVEIVEAPRFTMLSGG

pLDDT: mean 76.33, std 15.88, range [37.72, 91.06]

Secondary structure (DSSP, 8-state):
------------S----PEEEEEETTT--EEEE-HHHHHHS-SS-TTEEEEETTEEE-SHHHHHHHHHHHHHTT--EEEEEEEETTGGGG--